Protein AF-A0A0M9B5Q8-F1 (afdb_monomer)

Structure (mmCIF, N/CA/C/O backbone):
data_AF-A0A0M9B5Q8-F1
#
_entry.id   AF-A0A0M9B5Q8-F1
#
loop_
_atom_site.group_PDB
_atom_site.id
_atom_site.type_symbol
_atom_site.label_atom_id
_atom_site.label_alt_id
_atom_site.label_comp_id
_atom_site.label_asym_id
_atom_site.label_entity_id
_atom_site.label_seq_id
_atom_site.pdbx_PDB_ins_code
_atom_site.Cartn_x
_atom_site.Cartn_y
_atom_site.Cartn_z
_atom_site.occupancy
_atom_site.B_iso_or_equiv
_atom_site.a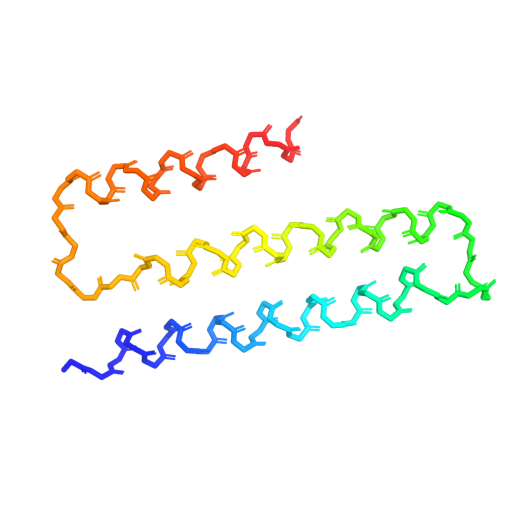uth_seq_id
_atom_site.auth_comp_id
_atom_site.auth_asym_id
_atom_site.auth_atom_id
_atom_site.pdbx_PDB_model_num
ATOM 1 N N . MET A 1 1 ? 22.047 -7.913 -9.480 1.00 59.09 1 MET A N 1
ATOM 2 C CA . MET A 1 1 ? 20.614 -7.564 -9.572 1.00 59.09 1 MET A CA 1
ATOM 3 C C . MET A 1 1 ? 19.894 -8.213 -8.387 1.00 59.09 1 MET A C 1
ATOM 5 O O . MET A 1 1 ? 19.204 -9.202 -8.549 1.00 59.09 1 MET A O 1
ATOM 9 N N . HIS A 1 2 ? 20.237 -7.779 -7.169 1.00 78.19 2 HIS A N 1
ATOM 10 C CA . HIS A 1 2 ? 19.697 -8.363 -5.927 1.00 78.19 2 HIS A CA 1
ATOM 11 C C . HIS A 1 2 ? 19.268 -7.287 -4.931 1.00 78.19 2 HIS A C 1
ATOM 13 O O . HIS A 1 2 ? 18.372 -7.517 -4.131 1.00 78.19 2 HIS A O 1
ATOM 19 N N . ILE A 1 3 ? 19.910 -6.115 -4.956 1.00 87.94 3 ILE A N 1
ATOM 20 C CA . ILE A 1 3 ? 19.607 -5.019 -4.030 1.00 87.94 3 ILE A CA 1
ATOM 21 C C . ILE A 1 3 ? 18.237 -4.408 -4.344 1.00 87.94 3 ILE A C 1
ATOM 23 O O . ILE A 1 3 ? 17.440 -4.216 -3.435 1.00 87.94 3 ILE A O 1
ATOM 27 N N . PHE A 1 4 ? 17.936 -4.171 -5.626 1.00 88.62 4 PHE A N 1
ATOM 28 C CA . PHE A 1 4 ? 16.639 -3.640 -6.046 1.00 88.62 4 PHE A CA 1
ATOM 29 C C . PHE A 1 4 ? 15.493 -4.566 -5.630 1.00 88.62 4 PHE A C 1
ATOM 31 O O . PHE A 1 4 ? 14.571 -4.134 -4.948 1.00 88.62 4 PHE A O 1
ATOM 38 N N . GLU A 1 5 ? 15.579 -5.854 -5.964 1.00 90.56 5 GLU A N 1
ATOM 39 C CA . GLU A 1 5 ? 14.562 -6.840 -5.599 1.00 90.56 5 GLU A CA 1
ATOM 40 C C . GLU A 1 5 ? 14.419 -6.983 -4.083 1.00 90.56 5 GLU A C 1
ATOM 42 O O . GLU A 1 5 ? 13.299 -7.092 -3.587 1.00 90.56 5 GLU A O 1
ATOM 47 N N 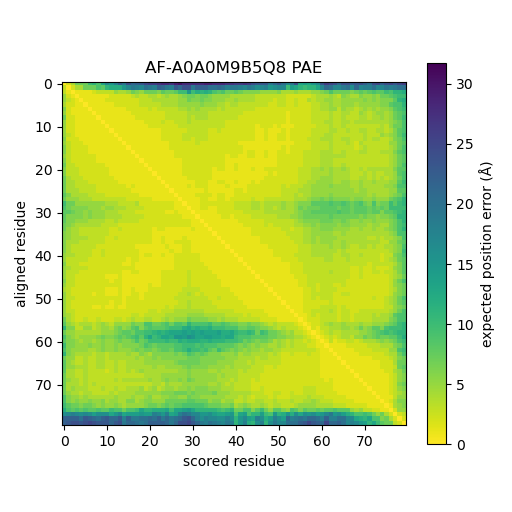. ARG A 1 6 ? 15.530 -6.935 -3.332 1.00 92.50 6 ARG A N 1
ATOM 48 C CA . ARG A 1 6 ? 15.498 -6.933 -1.862 1.00 92.50 6 ARG A CA 1
ATOM 49 C C . ARG A 1 6 ? 14.773 -5.710 -1.315 1.00 92.50 6 ARG A C 1
ATOM 51 O O . ARG A 1 6 ? 13.950 -5.872 -0.425 1.00 92.50 6 ARG A O 1
ATOM 58 N N . HIS A 1 7 ? 15.033 -4.518 -1.850 1.00 93.50 7 HIS A N 1
ATOM 59 C CA . HIS A 1 7 ? 14.347 -3.299 -1.417 1.00 93.50 7 HIS A CA 1
ATOM 60 C C . HIS A 1 7 ? 12.852 -3.341 -1.746 1.00 93.50 7 HIS A C 1
ATOM 62 O O . HIS A 1 7 ? 12.042 -3.051 -0.873 1.00 93.50 7 HIS A O 1
ATOM 68 N N . ILE A 1 8 ? 12.470 -3.767 -2.955 1.00 93.62 8 ILE A N 1
ATOM 69 C CA . ILE A 1 8 ? 11.053 -3.917 -3.321 1.00 93.62 8 ILE A CA 1
ATOM 70 C C . ILE A 1 8 ? 10.365 -4.953 -2.428 1.00 93.62 8 ILE A C 1
ATOM 72 O O . ILE A 1 8 ? 9.258 -4.713 -1.957 1.00 93.62 8 ILE A O 1
ATOM 76 N N . THR A 1 9 ? 11.033 -6.069 -2.133 1.00 94.31 9 THR A N 1
ATOM 77 C CA . THR A 1 9 ? 10.502 -7.093 -1.222 1.00 94.31 9 THR A CA 1
ATOM 78 C C . THR A 1 9 ? 10.324 -6.545 0.193 1.00 94.31 9 THR A C 1
ATOM 80 O O . THR A 1 9 ? 9.271 -6.748 0.784 1.00 94.31 9 THR A O 1
ATOM 83 N N . ALA A 1 10 ? 11.311 -5.816 0.721 1.00 96.19 10 ALA A N 1
ATOM 84 C CA . ALA A 1 10 ? 11.233 -5.214 2.050 1.00 96.19 10 ALA A CA 1
ATOM 85 C C . ALA A 1 10 ? 10.088 -4.194 2.151 1.00 96.19 10 ALA A C 1
ATOM 87 O O . ALA A 1 10 ? 9.282 -4.279 3.074 1.00 96.19 10 ALA A O 1
ATOM 88 N N . LEU A 1 11 ? 9.961 -3.296 1.168 1.00 95.94 11 LEU A N 1
ATOM 89 C CA . LEU A 1 11 ? 8.863 -2.325 1.107 1.00 95.94 11 LEU A CA 1
ATOM 90 C C . LEU A 1 11 ? 7.499 -3.016 1.012 1.00 95.94 11 LEU A C 1
ATOM 92 O O . LEU A 1 11 ? 6.541 -2.590 1.650 1.00 95.94 11 LEU A O 1
ATOM 96 N N . ARG A 1 12 ? 7.406 -4.108 0.246 1.00 96.94 12 ARG A N 1
ATOM 97 C CA . ARG A 1 12 ? 6.176 -4.897 0.125 1.00 96.94 12 ARG A CA 1
ATOM 98 C C . ARG A 1 12 ? 5.796 -5.554 1.450 1.00 96.94 12 ARG A C 1
ATOM 100 O O . ARG A 1 12 ? 4.625 -5.518 1.809 1.00 96.94 12 ARG A O 1
ATOM 107 N N . SER A 1 13 ? 6.760 -6.114 2.184 1.00 97.50 13 SER A N 1
ATOM 108 C CA . SER A 1 13 ? 6.515 -6.664 3.524 1.00 97.50 13 SER A CA 1
ATOM 109 C C . SER A 1 13 ? 6.010 -5.590 4.485 1.00 97.50 13 SER A C 1
ATOM 111 O O . SER A 1 13 ? 4.998 -5.801 5.142 1.00 97.50 13 SER A O 1
ATOM 113 N N . GLN A 1 14 ? 6.644 -4.414 4.499 1.00 97.06 14 GLN A N 1
ATOM 114 C CA . GLN A 1 14 ? 6.215 -3.289 5.336 1.00 97.06 14 GLN A CA 1
ATOM 115 C C . GLN A 1 14 ? 4.796 -2.821 4.987 1.00 97.06 14 GLN A C 1
ATOM 117 O O . GLN A 1 14 ? 3.957 -2.671 5.869 1.00 97.06 14 GLN A O 1
ATOM 122 N N . ALA A 1 15 ? 4.488 -2.646 3.700 1.00 96.81 15 ALA A N 1
ATOM 123 C CA . ALA A 1 15 ? 3.150 -2.245 3.269 1.00 96.81 15 ALA A CA 1
ATOM 124 C C . ALA A 1 15 ? 2.086 -3.308 3.605 1.00 96.81 15 ALA A C 1
ATOM 126 O O . ALA A 1 15 ? 0.953 -2.967 3.936 1.00 96.81 15 ALA A O 1
ATOM 127 N N . LEU A 1 16 ? 2.445 -4.596 3.571 1.00 98.12 16 LEU A N 1
ATOM 128 C CA . LEU A 1 16 ? 1.553 -5.685 3.969 1.00 98.12 16 LEU A CA 1
ATOM 129 C C . LEU A 1 16 ? 1.295 -5.711 5.481 1.00 98.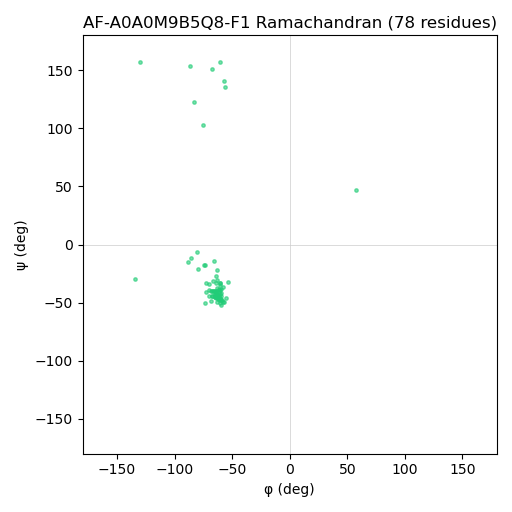12 16 LEU A C 1
ATOM 131 O O . LEU A 1 16 ? 0.164 -5.961 5.900 1.00 98.12 16 LEU A O 1
ATOM 135 N N . GLU A 1 17 ? 2.315 -5.443 6.296 1.00 98.00 17 GLU A N 1
ATOM 136 C CA . GLU A 1 17 ? 2.172 -5.300 7.748 1.00 98.00 17 GLU A CA 1
ATOM 137 C C . GLU A 1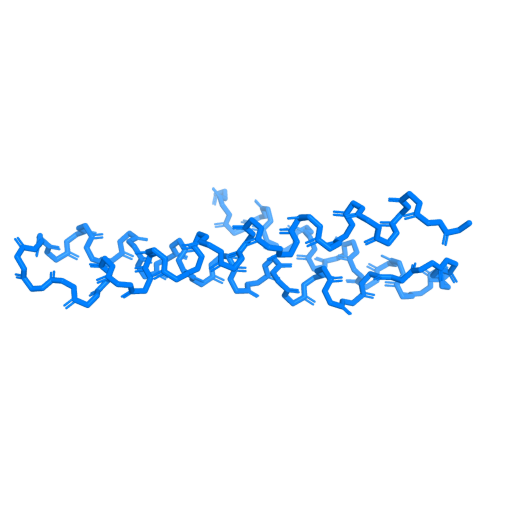 17 ? 1.222 -4.148 8.089 1.00 98.00 17 GLU A C 1
ATOM 139 O O . GLU A 1 17 ? 0.271 -4.347 8.846 1.00 98.00 17 GLU A O 1
ATOM 144 N N . VAL A 1 18 ? 1.413 -2.981 7.463 1.00 96.94 18 VAL A N 1
ATOM 145 C CA . VAL A 1 18 ? 0.535 -1.811 7.633 1.00 96.94 18 VAL A CA 1
ATOM 146 C C . VAL A 1 18 ? -0.895 -2.128 7.198 1.00 96.94 18 VAL A C 1
ATOM 148 O O . VAL A 1 18 ? -1.833 -1.856 7.946 1.00 96.94 18 VAL A O 1
ATOM 151 N N . LEU A 1 19 ? -1.076 -2.758 6.031 1.00 98.25 19 LEU A N 1
ATOM 152 C CA . LEU A 1 19 ? -2.395 -3.173 5.548 1.00 98.25 19 LEU A CA 1
ATOM 153 C C . LEU A 1 19 ? -3.090 -4.096 6.556 1.00 98.25 19 LEU A C 1
ATOM 155 O O . LEU A 1 19 ? -4.243 -3.869 6.910 1.00 98.25 19 LEU A O 1
ATOM 159 N N . THR A 1 20 ? -2.389 -5.123 7.034 1.00 98.25 20 THR A N 1
ATOM 160 C CA . THR A 1 20 ? -2.959 -6.126 7.945 1.00 98.25 20 THR A CA 1
ATOM 161 C C . THR A 1 20 ? -3.330 -5.505 9.291 1.00 98.25 20 THR A C 1
ATOM 163 O O . THR A 1 20 ? -4.420 -5.754 9.808 1.00 98.25 20 THR A O 1
ATOM 166 N N . ALA A 1 21 ? -2.455 -4.664 9.847 1.00 98.12 21 ALA A N 1
ATOM 167 C CA . ALA A 1 21 ? -2.701 -3.968 11.105 1.00 98.12 21 ALA A CA 1
ATOM 168 C C . ALA A 1 21 ? -3.925 -3.046 11.011 1.00 98.12 21 ALA A C 1
ATOM 170 O O . ALA A 1 21 ? -4.790 -3.069 11.888 1.00 98.12 21 ALA A O 1
ATOM 171 N N . ASN A 1 22 ? -4.043 -2.289 9.920 1.00 98.31 22 ASN A N 1
ATOM 172 C CA . ASN A 1 22 ? -5.164 -1.382 9.707 1.00 98.31 22 ASN A CA 1
ATOM 173 C C . ASN A 1 22 ? -6.473 -2.110 9.378 1.00 98.31 22 ASN A C 1
ATOM 175 O O . ASN A 1 22 ? -7.526 -1.699 9.853 1.00 98.31 22 ASN A O 1
ATOM 179 N N . GLN A 1 23 ? -6.432 -3.249 8.683 1.00 98.19 23 GLN A N 1
ATOM 180 C CA . GLN A 1 23 ? -7.609 -4.108 8.510 1.00 98.19 23 GLN A CA 1
ATOM 181 C C . GLN A 1 23 ? -8.124 -4.662 9.841 1.00 98.19 23 GLN A C 1
ATOM 183 O O . GLN A 1 23 ? -9.331 -4.643 10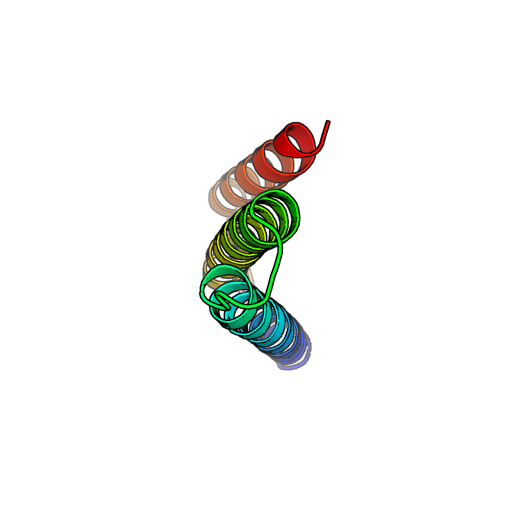.090 1.00 98.19 23 GLN A O 1
ATOM 188 N N . ALA A 1 24 ? -7.224 -5.122 10.714 1.00 98.06 24 ALA A N 1
ATOM 189 C CA . ALA A 1 24 ? -7.596 -5.577 12.051 1.00 98.06 24 ALA A CA 1
ATOM 190 C C . ALA A 1 24 ? -8.208 -4.433 12.872 1.00 98.06 24 ALA A C 1
ATOM 192 O O . ALA A 1 24 ? -9.266 -4.601 13.475 1.00 98.06 24 ALA A O 1
ATOM 193 N N . ARG A 1 25 ? -7.590 -3.247 12.827 1.00 97.50 25 ARG A N 1
ATOM 194 C CA . ARG A 1 25 ? -8.069 -2.045 13.518 1.00 97.50 25 ARG A CA 1
ATOM 195 C C . ARG A 1 25 ? -9.425 -1.567 12.987 1.00 97.50 25 ARG A C 1
ATOM 197 O O . ARG A 1 25 ? -10.303 -1.235 13.771 1.00 97.50 25 ARG A O 1
ATOM 204 N N . ALA A 1 26 ? -9.646 -1.593 11.676 1.00 97.31 26 ALA A N 1
ATOM 205 C CA . ALA A 1 26 ? -10.930 -1.242 11.067 1.00 97.31 26 ALA A CA 1
ATOM 206 C C . ALA A 1 26 ? -12.067 -2.195 11.489 1.00 97.31 26 ALA A C 1
ATOM 208 O O . ALA A 1 26 ? -13.224 -1.779 11.584 1.00 97.31 26 ALA A O 1
ATOM 209 N N . ALA A 1 27 ? -11.745 -3.460 11.774 1.00 97.31 27 ALA A N 1
ATOM 210 C CA . ALA A 1 27 ? -12.694 -4.465 12.249 1.00 97.31 27 ALA A CA 1
ATOM 211 C C . ALA A 1 27 ? -12.903 -4.462 13.778 1.00 97.31 27 ALA A C 1
ATOM 213 O O . ALA A 1 27 ? -13.837 -5.105 14.264 1.00 97.31 27 ALA A O 1
ATOM 214 N N . ASP A 1 28 ? -12.071 -3.747 14.540 1.00 97.69 28 ASP A N 1
ATOM 215 C CA . ASP A 1 28 ? -12.112 -3.737 16.002 1.00 97.69 28 ASP A CA 1
ATOM 216 C C . ASP A 1 28 ? -13.287 -2.904 16.535 1.00 97.69 28 ASP A C 1
ATOM 218 O O . ASP A 1 28 ? -13.259 -1.674 16.578 1.00 97.69 28 ASP A O 1
ATOM 222 N N . GLN A 1 29 ? -14.338 -3.592 16.983 1.00 96.25 29 GLN A N 1
ATOM 223 C CA . GLN A 1 29 ? -15.556 -2.970 17.507 1.00 96.25 29 GLN A CA 1
ATOM 224 C C . GLN A 1 29 ? -15.350 -2.190 18.813 1.00 96.25 29 GLN A C 1
ATOM 226 O O . GLN A 1 29 ? -16.233 -1.418 19.186 1.00 96.25 29 GLN A O 1
ATOM 231 N N . SER A 1 30 ? -14.220 -2.371 19.505 1.00 97.81 30 SER A N 1
ATOM 232 C CA . SER A 1 30 ? -13.889 -1.585 20.697 1.00 97.81 30 SER A CA 1
ATOM 233 C C . SER A 1 30 ? -13.478 -0.146 20.365 1.00 97.81 30 SER A C 1
ATOM 235 O O . SER A 1 30 ? -13.527 0.724 21.236 1.00 97.81 30 SER A O 1
ATOM 237 N N . LEU A 1 31 ? -13.123 0.127 19.106 1.00 97.00 31 LEU A N 1
ATOM 238 C CA . LEU A 1 31 ? -12.716 1.445 18.635 1.00 97.00 31 LEU A CA 1
ATOM 239 C C . LEU A 1 31 ? -13.898 2.315 18.216 1.00 97.00 31 LEU A C 1
ATOM 241 O O . LEU A 1 31 ? -14.946 1.846 17.750 1.00 97.00 31 LEU A O 1
ATOM 245 N N . SER A 1 32 ? -13.686 3.629 18.315 1.00 98.00 32 SER A N 1
ATOM 246 C CA . SER A 1 32 ? -14.650 4.604 17.824 1.00 98.00 32 SER A CA 1
ATOM 247 C C . SER A 1 32 ? -14.881 4.442 16.317 1.00 98.00 32 SER A C 1
ATOM 249 O O . SER A 1 32 ? -14.051 3.906 15.578 1.00 98.00 32 SER A O 1
ATOM 251 N N . LEU A 1 33 ? -16.032 4.916 15.834 1.00 96.81 33 LEU A N 1
ATOM 252 C CA . LEU A 1 33 ? -16.316 4.906 14.398 1.00 96.81 33 LEU A CA 1
ATOM 253 C C . LEU A 1 33 ? -15.275 5.721 13.613 1.00 96.81 33 LEU A C 1
ATOM 255 O O . LEU A 1 33 ? -14.871 5.292 12.537 1.00 96.81 33 LEU A O 1
ATOM 259 N N . ALA A 1 34 ? -14.824 6.851 14.164 1.00 97.25 34 ALA A N 1
ATOM 260 C CA . ALA A 1 34 ? -13.805 7.691 13.543 1.00 97.25 34 ALA A CA 1
ATOM 261 C C . ALA A 1 34 ? -12.465 6.949 13.424 1.00 97.25 34 ALA A C 1
ATOM 263 O O . ALA A 1 34 ? -11.886 6.904 12.343 1.00 97.25 34 ALA A O 1
ATOM 264 N N . ASP A 1 35 ? -12.019 6.278 14.490 1.00 97.38 35 ASP A N 1
ATOM 265 C CA . ASP A 1 35 ? -10.769 5.507 14.475 1.00 97.38 35 ASP A CA 1
ATOM 266 C C . ASP A 1 35 ? -10.809 4.346 13.475 1.00 97.38 35 ASP A C 1
ATOM 268 O O . ASP A 1 35 ? -9.815 4.061 12.808 1.00 97.38 35 ASP A O 1
ATOM 272 N N . ARG A 1 36 ? -11.962 3.678 13.343 1.00 97.62 36 ARG A N 1
ATOM 273 C CA . ARG A 1 36 ? -12.152 2.615 12.346 1.00 97.62 36 ARG A CA 1
ATOM 274 C C . ARG A 1 36 ? -12.196 3.147 10.916 1.00 97.62 36 ARG A C 1
ATOM 276 O O . ARG A 1 36 ? -11.736 2.461 10.006 1.00 97.62 36 ARG A O 1
ATOM 283 N N . GLN A 1 37 ? -12.743 4.345 10.706 1.00 97.25 37 GLN A N 1
ATOM 284 C CA . GLN A 1 37 ? -12.737 5.003 9.397 1.00 97.25 37 GLN A CA 1
ATOM 285 C C . GLN A 1 37 ? -11.321 5.400 8.980 1.00 97.25 37 GLN A C 1
ATOM 287 O O . GLN A 1 37 ? -10.939 5.104 7.852 1.00 97.25 37 GLN A O 1
ATOM 292 N N . VAL A 1 38 ? -10.528 5.967 9.895 1.00 96.44 38 VAL A N 1
ATOM 293 C CA . VAL A 1 38 ? -9.102 6.249 9.657 1.00 96.44 38 VAL A CA 1
ATOM 294 C C . VAL A 1 38 ? -8.359 4.960 9.312 1.00 96.44 38 VAL A C 1
ATOM 296 O O . VAL A 1 38 ? -7.739 4.876 8.263 1.00 96.44 38 VAL A O 1
ATOM 299 N N . ALA A 1 39 ? -8.533 3.898 10.103 1.00 97.19 39 ALA A N 1
ATOM 300 C CA . ALA A 1 39 ? -7.913 2.607 9.807 1.00 97.19 39 ALA A CA 1
ATOM 301 C C . ALA A 1 39 ? -8.357 2.016 8.453 1.00 97.19 39 ALA A C 1
ATOM 303 O O . ALA A 1 39 ? -7.583 1.346 7.777 1.00 97.19 39 ALA A O 1
ATOM 304 N N . THR A 1 40 ? -9.600 2.257 8.027 1.00 97.44 40 THR A N 1
ATOM 305 C CA . THR A 1 40 ? -10.069 1.831 6.698 1.00 97.44 40 THR A CA 1
ATOM 306 C C . THR A 1 40 ? -9.352 2.605 5.594 1.00 97.44 40 THR A C 1
ATOM 308 O O . THR A 1 40 ? -8.900 1.990 4.631 1.00 97.44 40 THR A O 1
ATOM 311 N N . PHE A 1 41 ? -9.207 3.923 5.748 1.00 95.25 41 PHE A N 1
ATOM 312 C CA . PHE A 1 41 ? -8.473 4.771 4.811 1.00 95.25 41 PHE A CA 1
ATOM 313 C C . PHE A 1 41 ? -6.999 4.351 4.709 1.00 95.25 41 PHE A C 1
ATOM 315 O O . PHE A 1 41 ? -6.526 4.043 3.617 1.00 95.25 41 PHE A O 1
ATOM 322 N N . ASP A 1 42 ? -6.318 4.197 5.846 1.00 95.69 42 ASP A N 1
ATOM 323 C CA . ASP A 1 42 ? -4.914 3.771 5.901 1.00 95.69 42 ASP A CA 1
ATOM 324 C C . ASP A 1 42 ? -4.717 2.375 5.271 1.00 95.69 42 ASP A C 1
ATOM 326 O O . ASP A 1 42 ? -3.704 2.089 4.625 1.00 95.69 42 ASP A O 1
ATOM 330 N N . ALA A 1 43 ? -5.698 1.475 5.424 1.00 97.31 43 ALA A N 1
ATOM 331 C CA . ALA A 1 43 ? -5.690 0.173 4.760 1.00 97.31 43 ALA A CA 1
ATOM 332 C C . ALA A 1 43 ? -5.840 0.296 3.231 1.00 97.31 43 ALA A C 1
ATOM 334 O O . ALA A 1 43 ? -5.181 -0.434 2.485 1.00 97.31 43 ALA A O 1
ATOM 335 N N . GLU A 1 44 ? -6.694 1.191 2.733 1.00 95.88 44 GLU A N 1
ATOM 336 C CA . GLU A 1 44 ? -6.836 1.433 1.293 1.00 95.88 44 GLU A CA 1
ATOM 337 C C . GLU A 1 44 ? -5.563 2.025 0.685 1.00 95.88 44 GLU A C 1
ATOM 339 O O . GLU A 1 44 ? -5.130 1.579 -0.385 1.00 95.88 44 GLU A O 1
ATOM 344 N N . GLU A 1 45 ? -4.918 2.947 1.394 1.00 94.50 45 GLU A N 1
ATOM 345 C CA . GLU A 1 45 ? -3.652 3.546 0.987 1.00 94.50 45 GLU A CA 1
ATOM 346 C C . GLU A 1 45 ? -2.536 2.492 0.909 1.00 94.50 45 GLU A C 1
ATOM 348 O O . GLU A 1 45 ? -1.901 2.317 -0.138 1.00 94.50 45 GLU A O 1
ATOM 353 N N . ALA A 1 46 ? -2.372 1.678 1.958 1.00 96.31 46 ALA A N 1
ATOM 354 C CA . ALA A 1 46 ? -1.408 0.578 1.972 1.00 96.31 46 ALA A CA 1
ATOM 355 C C . ALA A 1 46 ? -1.656 -0.419 0.823 1.00 96.31 46 ALA A C 1
ATOM 357 O O . ALA A 1 46 ? -0.713 -0.915 0.193 1.00 96.31 46 ALA A O 1
ATOM 358 N N . ARG A 1 47 ? -2.926 -0.676 0.476 1.00 96.94 47 ARG A N 1
ATOM 359 C CA . ARG A 1 47 ? -3.291 -1.509 -0.681 1.00 96.94 47 ARG A CA 1
ATOM 360 C C . ARG A 1 47 ? -2.894 -0.862 -2.009 1.00 96.94 47 ARG A C 1
ATOM 362 O O . ARG A 1 47 ? -2.429 -1.564 -2.912 1.00 96.94 47 ARG A O 1
ATOM 369 N N . ALA A 1 48 ? -3.062 0.451 -2.152 1.00 95.19 48 ALA A N 1
ATOM 370 C CA . ALA A 1 48 ? -2.643 1.184 -3.343 1.00 95.19 48 ALA A CA 1
ATOM 371 C C . ALA A 1 48 ? -1.115 1.148 -3.516 1.00 95.19 48 ALA A C 1
ATOM 373 O O . ALA A 1 48 ? -0.631 0.856 -4.619 1.00 95.19 48 ALA A O 1
ATOM 374 N N . VAL A 1 49 ? -0.366 1.343 -2.425 1.00 95.31 49 VAL A N 1
ATOM 375 C CA . VAL A 1 49 ? 1.101 1.228 -2.382 1.00 95.31 49 VAL A CA 1
ATOM 376 C C . VAL A 1 49 ? 1.557 -0.172 -2.794 1.00 95.31 49 VAL A C 1
ATOM 378 O O . VAL A 1 49 ? 2.406 -0.295 -3.679 1.00 95.31 49 VAL A O 1
ATOM 381 N N . LEU A 1 50 ? 0.958 -1.235 -2.247 1.00 96.44 50 LEU A N 1
ATOM 382 C CA . LEU A 1 50 ? 1.256 -2.617 -2.653 1.00 96.44 50 LEU A CA 1
ATOM 383 C C . LEU A 1 50 ? 1.069 -2.818 -4.161 1.00 96.44 50 LEU A C 1
ATOM 385 O O . LEU A 1 50 ? 1.954 -3.343 -4.835 1.00 96.44 50 LEU A O 1
ATOM 389 N N . GLY A 1 51 ? -0.036 -2.321 -4.720 1.00 95.00 51 GLY A N 1
ATOM 390 C CA . GLY A 1 51 ? -0.289 -2.412 -6.156 1.00 95.00 51 GLY A CA 1
ATOM 391 C C . GLY A 1 51 ? 0.718 -1.635 -7.014 1.00 95.00 51 GLY A C 1
ATOM 392 O O . GLY A 1 51 ? 0.900 -1.967 -8.192 1.00 95.00 51 GLY A O 1
ATOM 393 N N . ILE A 1 52 ? 1.333 -0.574 -6.485 1.00 94.56 52 ILE A N 1
ATOM 394 C CA . ILE A 1 52 ? 2.426 0.154 -7.146 1.00 94.56 52 ILE A CA 1
ATOM 395 C C . ILE A 1 52 ? 3.701 -0.688 -7.091 1.00 94.56 52 ILE A C 1
ATOM 397 O O . ILE A 1 52 ? 4.302 -0.926 -8.140 1.00 94.56 52 ILE A O 1
ATOM 401 N N . LEU A 1 53 ? 4.073 -1.191 -5.911 1.00 93.94 53 LEU A N 1
ATOM 402 C CA . LEU A 1 53 ? 5.272 -2.008 -5.706 1.00 93.94 53 LEU A CA 1
ATOM 403 C C . LEU A 1 53 ? 5.255 -3.285 -6.555 1.00 93.94 53 LEU A C 1
ATOM 405 O O . LEU A 1 53 ? 6.250 -3.587 -7.208 1.00 93.94 53 LEU A O 1
ATOM 409 N N . ASP A 1 54 ? 4.113 -3.968 -6.655 1.00 92.56 54 ASP A N 1
ATOM 410 C CA . ASP A 1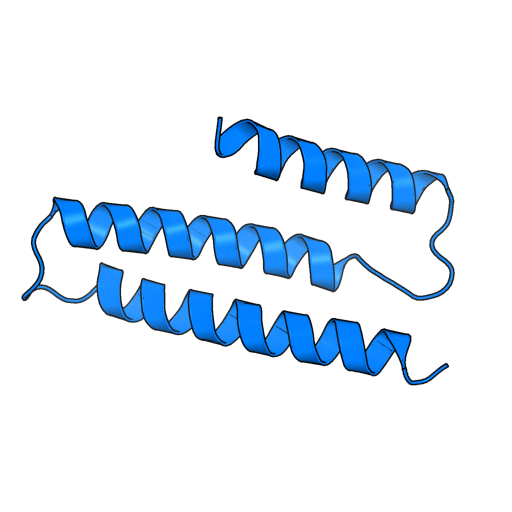 54 ? 3.944 -5.161 -7.501 1.00 92.56 54 ASP A CA 1
ATOM 411 C C . ASP A 1 54 ? 4.139 -4.860 -9.005 1.00 92.56 54 ASP A C 1
ATOM 413 O O . ASP A 1 54 ? 4.440 -5.749 -9.806 1.00 92.56 54 ASP A O 1
ATOM 417 N N . SER A 1 55 ? 3.984 -3.595 -9.411 1.00 90.62 55 SER A N 1
ATOM 418 C CA . SER A 1 55 ? 4.194 -3.147 -10.795 1.00 90.62 55 SER A CA 1
ATOM 419 C C . SER A 1 55 ? 5.641 -2.733 -11.086 1.00 90.62 55 SER A C 1
ATOM 421 O O . SER A 1 55 ? 6.012 -2.596 -12.255 1.00 90.62 55 SER A O 1
ATOM 423 N N . VAL A 1 56 ? 6.458 -2.519 -10.053 1.00 90.69 56 VAL A N 1
ATOM 424 C CA . VAL A 1 56 ? 7.838 -2.041 -10.169 1.00 90.69 56 VAL A CA 1
ATOM 425 C C . VAL A 1 56 ? 8.775 -3.216 -10.460 1.00 90.69 56 VAL A C 1
ATOM 427 O O . VAL A 1 56 ? 8.841 -4.190 -9.717 1.00 90.69 56 VAL A O 1
ATOM 430 N N . LYS A 1 57 ? 9.516 -3.132 -11.570 1.00 87.19 57 LYS A N 1
ATOM 431 C CA . LYS A 1 57 ? 10.421 -4.191 -12.045 1.00 87.19 57 LYS A CA 1
ATOM 432 C C . LYS A 1 57 ? 11.810 -3.635 -12.358 1.00 87.19 57 LYS A C 1
ATOM 434 O O . LYS A 1 57 ? 11.929 -2.448 -12.672 1.00 87.19 57 LYS A O 1
ATOM 439 N N . PRO A 1 58 ? 12.857 -4.478 -12.345 1.00 83.00 58 PRO A N 1
ATOM 440 C CA . PRO A 1 58 ? 14.135 -4.101 -12.930 1.00 83.00 58 PRO A CA 1
ATOM 441 C C . PRO A 1 58 ? 13.946 -3.734 -14.408 1.00 83.00 58 PRO A C 1
ATOM 443 O O . PRO A 1 58 ? 13.192 -4.397 -15.120 1.00 83.00 58 PRO A O 1
ATOM 446 N N . ASN A 1 59 ? 14.647 -2.699 -14.878 1.00 84.12 59 ASN A N 1
ATOM 447 C CA . ASN A 1 59 ? 14.668 -2.286 -16.289 1.00 84.12 59 ASN A CA 1
ATOM 448 C C . ASN A 1 59 ? 13.280 -1.962 -16.887 1.00 84.12 59 ASN A C 1
ATOM 450 O O . ASN A 1 59 ? 12.940 -2.403 -17.987 1.00 84.12 59 ASN A O 1
ATOM 454 N N . LEU A 1 60 ? 12.468 -1.180 -16.166 1.00 87.00 60 LEU A N 1
ATOM 455 C CA . LEU A 1 60 ? 11.179 -0.682 -16.658 1.00 87.00 60 LEU A CA 1
ATOM 456 C C . LEU A 1 60 ? 11.328 0.088 -17.976 1.00 87.00 60 LEU A C 1
ATOM 458 O O . LEU A 1 60 ? 12.182 0.965 -18.117 1.00 87.00 60 LEU A O 1
ATOM 462 N N . ARG A 1 61 ? 10.435 -0.186 -18.933 1.00 92.12 61 ARG A N 1
ATOM 463 C CA . ARG A 1 61 ? 10.343 0.620 -20.154 1.00 92.12 61 ARG A CA 1
ATOM 464 C C . ARG A 1 61 ? 9.844 2.028 -19.805 1.00 92.12 61 ARG A C 1
ATOM 466 O O . ARG A 1 61 ? 9.026 2.167 -18.893 1.00 92.12 61 ARG A O 1
ATOM 473 N N . PRO A 1 62 ? 10.223 3.070 -20.569 1.00 92.00 62 PRO A N 1
ATOM 474 C CA . PRO A 1 62 ? 9.808 4.447 -20.285 1.00 92.00 62 PRO A CA 1
ATOM 475 C C . PRO A 1 62 ? 8.290 4.652 -20.154 1.00 92.00 62 PRO A C 1
ATOM 477 O O . PRO A 1 62 ? 7.850 5.505 -19.387 1.00 92.00 62 PRO A O 1
ATOM 480 N N . ASN A 1 63 ? 7.480 3.880 -20.887 1.00 91.75 63 ASN A N 1
ATOM 481 C CA . ASN A 1 63 ? 6.018 3.958 -20.800 1.00 91.75 63 ASN A CA 1
ATOM 482 C C . ASN A 1 63 ? 5.477 3.347 -19.498 1.00 91.75 63 ASN A C 1
ATOM 484 O O . ASN A 1 63 ? 4.590 3.927 -18.875 1.00 91.75 63 ASN A O 1
ATOM 488 N N . ASP A 1 64 ? 6.034 2.217 -19.054 1.00 90.00 64 ASP A N 1
ATOM 489 C CA . ASP A 1 64 ? 5.638 1.589 -17.791 1.00 90.00 64 ASP A CA 1
ATOM 490 C C . ASP A 1 64 ? 6.058 2.453 -16.597 1.00 90.00 64 ASP A C 1
ATOM 492 O O . ASP A 1 64 ? 5.267 2.651 -15.676 1.00 90.00 64 ASP A O 1
ATOM 496 N N . ALA A 1 65 ? 7.256 3.046 -16.656 1.00 92.12 65 ALA A N 1
ATOM 497 C CA . ALA A 1 65 ? 7.727 4.004 -15.660 1.00 92.12 65 ALA A CA 1
ATOM 498 C C . ALA A 1 65 ? 6.802 5.230 -15.561 1.00 92.12 65 ALA A C 1
ATOM 500 O O . ALA A 1 65 ? 6.421 5.620 -14.461 1.00 92.12 65 ALA A O 1
ATOM 501 N N . ARG A 1 66 ? 6.364 5.794 -16.699 1.00 93.50 66 ARG A N 1
ATOM 502 C CA . ARG A 1 66 ? 5.392 6.903 -16.724 1.00 93.50 66 ARG A CA 1
ATOM 503 C C . ARG A 1 66 ? 4.053 6.525 -16.095 1.00 93.50 66 ARG A C 1
ATOM 505 O O . ARG A 1 66 ? 3.507 7.311 -15.327 1.00 93.50 66 ARG A O 1
ATOM 512 N N . ARG A 1 67 ? 3.537 5.324 -16.376 1.00 93.19 67 ARG A N 1
ATOM 513 C CA . ARG A 1 67 ? 2.286 4.837 -15.772 1.00 93.19 67 ARG A CA 1
ATOM 514 C C . ARG A 1 67 ? 2.416 4.668 -14.258 1.00 93.19 67 ARG A C 1
ATOM 516 O O . ARG A 1 67 ? 1.501 5.033 -13.529 1.00 93.19 67 ARG A O 1
ATOM 523 N N . ILE A 1 68 ? 3.539 4.131 -13.783 1.00 92.56 68 ILE A N 1
ATOM 524 C CA . ILE A 1 68 ? 3.813 3.992 -12.346 1.00 92.56 68 ILE A CA 1
ATOM 525 C C . ILE A 1 68 ? 3.925 5.371 -11.686 1.00 92.56 68 ILE A C 1
ATOM 527 O O . ILE A 1 68 ? 3.281 5.603 -10.669 1.00 92.56 68 ILE A O 1
ATOM 531 N N . ALA A 1 69 ? 4.653 6.310 -12.295 1.00 93.31 69 ALA A N 1
ATOM 532 C CA . ALA A 1 69 ? 4.776 7.676 -11.790 1.00 93.31 69 ALA A CA 1
ATOM 533 C C . ALA A 1 69 ? 3.420 8.399 -11.710 1.00 93.31 69 ALA A C 1
ATOM 535 O O . ALA A 1 69 ? 3.158 9.095 -10.735 1.00 93.31 69 ALA A O 1
ATOM 536 N N . ALA A 1 70 ? 2.536 8.197 -12.693 1.00 93.44 70 ALA A N 1
ATOM 537 C CA . ALA A 1 70 ? 1.179 8.740 -12.657 1.00 93.44 70 ALA A CA 1
ATOM 538 C C . ALA A 1 70 ? 0.350 8.163 -11.498 1.00 93.44 70 ALA A C 1
ATOM 540 O O . ALA A 1 70 ? -0.368 8.905 -10.839 1.00 93.44 70 ALA A O 1
ATOM 541 N N . ARG A 1 71 ? 0.482 6.860 -11.211 1.00 93.06 71 ARG A N 1
ATOM 542 C CA . ARG A 1 71 ? -0.184 6.224 -10.061 1.00 93.06 71 ARG A CA 1
ATOM 543 C C . ARG A 1 71 ? 0.344 6.739 -8.724 1.00 93.06 71 ARG A C 1
ATOM 545 O O . ARG A 1 71 ? -0.453 6.964 -7.828 1.00 93.06 71 ARG A O 1
ATOM 552 N N . ILE A 1 72 ? 1.657 6.945 -8.606 1.00 92.06 72 ILE A N 1
ATOM 553 C CA . ILE A 1 72 ? 2.267 7.550 -7.412 1.00 92.06 72 ILE A CA 1
ATOM 554 C C . ILE A 1 72 ? 1.750 8.977 -7.224 1.00 92.06 72 ILE A C 1
ATOM 556 O O . ILE A 1 72 ? 1.346 9.336 -6.129 1.00 92.06 72 ILE A O 1
ATOM 560 N N . ARG A 1 73 ? 1.710 9.779 -8.295 1.00 92.44 73 ARG A N 1
ATOM 561 C CA . ARG A 1 73 ? 1.171 11.141 -8.234 1.00 92.44 73 ARG A C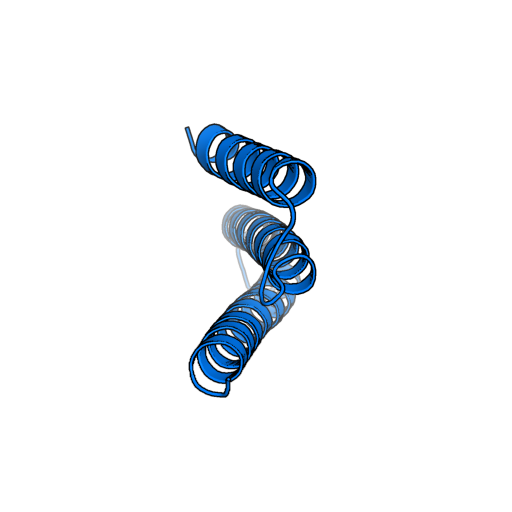A 1
ATOM 562 C C . ARG A 1 73 ? -0.291 11.155 -7.791 1.00 92.44 73 ARG A C 1
ATOM 564 O O . ARG A 1 73 ? -0.618 11.904 -6.889 1.00 92.44 73 ARG A O 1
ATOM 571 N N . ALA A 1 74 ? -1.128 10.305 -8.383 1.00 90.31 74 ALA A N 1
ATOM 572 C CA . ALA A 1 74 ? -2.536 10.209 -8.009 1.00 90.31 74 ALA A CA 1
ATOM 573 C C . ALA A 1 74 ? -2.731 9.811 -6.537 1.00 90.31 74 ALA A C 1
ATOM 575 O O . ALA A 1 74 ? -3.687 10.256 -5.919 1.00 90.31 74 ALA A O 1
ATOM 576 N N . LEU A 1 75 ? -1.829 8.993 -5.981 1.00 88.56 75 LEU A N 1
ATOM 577 C CA . LEU A 1 75 ? -1.843 8.651 -4.559 1.00 88.56 75 LEU A CA 1
ATOM 578 C C . LEU A 1 75 ? -1.487 9.864 -3.687 1.00 88.56 75 LEU A C 1
ATOM 580 O O . LEU A 1 75 ? -2.231 10.187 -2.774 1.00 88.56 75 LEU A O 1
ATOM 584 N N . LEU A 1 76 ? -0.402 10.572 -4.012 1.00 86.81 76 LEU A N 1
ATOM 585 C CA . LEU A 1 76 ? 0.052 11.747 -3.253 1.00 86.81 76 LEU A CA 1
ATOM 586 C C . LEU A 1 76 ? -0.916 12.937 -3.347 1.00 86.81 76 LEU A C 1
ATOM 588 O O . LEU A 1 76 ? -1.020 13.73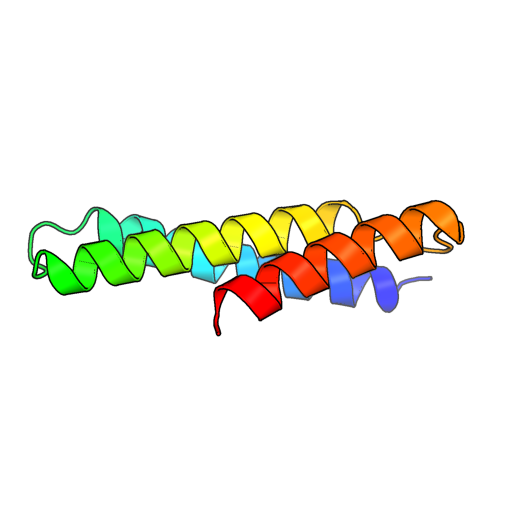1 -2.423 1.00 86.81 76 LEU A O 1
ATOM 592 N N . GLU A 1 77 ? -1.616 13.081 -4.471 1.00 86.94 77 GLU A N 1
ATOM 593 C CA . GLU A 1 77 ? -2.655 14.102 -4.650 1.00 86.94 77 GLU A CA 1
ATOM 594 C C . GLU A 1 77 ? -3.951 13.756 -3.901 1.00 86.94 77 GLU A C 1
ATOM 596 O O . GLU A 1 77 ? -4.770 14.641 -3.682 1.00 86.94 77 GLU A O 1
ATOM 601 N N . TRP A 1 78 ? -4.145 12.496 -3.500 1.00 69.88 78 TRP A N 1
ATOM 602 C CA . TRP A 1 78 ? -5.281 12.075 -2.675 1.00 69.88 78 TRP A CA 1
ATOM 603 C C . TRP A 1 78 ? -5.069 12.403 -1.185 1.00 69.88 78 TRP A C 1
ATOM 605 O O . TRP A 1 78 ? -6.037 12.537 -0.444 1.00 69.88 78 TRP A O 1
ATOM 615 N N . GLU A 1 79 ? -3.820 12.591 -0.750 1.00 56.22 79 GLU A N 1
ATOM 616 C CA . GLU A 1 79 ? -3.480 13.038 0.610 1.00 56.22 79 GLU A CA 1
ATOM 617 C C . GLU A 1 79 ? -3.616 14.567 0.818 1.00 56.22 79 GLU A C 1
ATOM 619 O O . GLU A 1 79 ? -3.440 15.039 1.943 1.00 56.22 79 GLU A O 1
ATOM 624 N N . GLY A 1 80 ? -3.886 15.343 -0.246 1.00 46.44 80 GLY A N 1
ATOM 625 C CA . GLY A 1 80 ? -3.883 16.819 -0.260 1.00 46.44 80 GLY A CA 1
ATOM 626 C C . GLY A 1 80 ? -5.235 17.502 -0.074 1.00 46.44 80 GLY A C 1
ATOM 627 O O . GLY A 1 80 ? -6.256 16.977 -0.569 1.00 46.44 80 GLY A O 1
#

Foldseek 3Di:
DVVVVVVLVVLLVVLVVLLVVLVVQLPDPVDDPVSNVVSVVSNVLSVLVNVLSVLDDPPDDPVSVVVSVVSVVVSVVVVD

Secondary structure (DSSP, 8-state):
--HHHHHHHHHHHHHHHHHHHHHHHHH-TTS-HHHHHHHHHHHHHHHHHHHHHTT--TT--HHHHHHHHHHHHHHHHHT-

Organism: Bradyrhizobium japonicum (NCBI:txid375)

Radius of gyration: 15.0 Å; Cα contacts (8 Å, |Δi|>4): 51; chains: 1; bounding box: 37×25×42 Å

Sequence (80 aa):
MHIFERHITALRSQALEVLTANQARAADQSLSLADRQVATFDAEEARAVLGILDSVKPN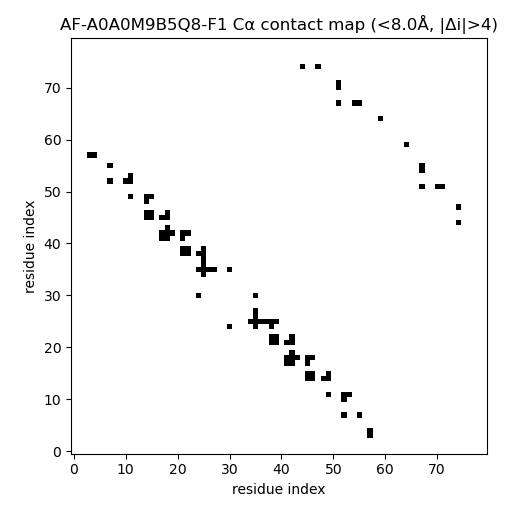LRPNDARRIAARIRALLEWEG

Solvent-accessible surface area (backbone atoms only — not comparable to full-atom values): 4442 Å² total; per-residue (Å²): 143,53,66,66,60,49,51,54,49,51,53,46,52,51,31,49,51,50,22,53,53,19,50,52,46,39,67,41,81,91,51,54,72,66,60,20,50,51,21,45,51,55,22,52,50,27,50,52,50,42,60,51,56,77,68,63,60,87,86,62,51,74,68,59,47,51,54,50,52,51,53,52,48,56,53,62,60,67,79,104

Mean predicted aligned error: 4.24 Å

Nearest PDB structures (foldseek):
  3d36-assembly1_B  TM=7.926E-01  e=4.457E-01  Geobacillus stearothermophilus 10
  3d36-assembly1_A  TM=8.006E-01  e=6.470E-01  Geobacillus stearothermophilus 10
  9had-assembly2_B  TM=5.731E-01  e=4.743E-01  Dermatophagoides farinae
  6x89-assembly1_4L  TM=6.882E-01  e=3.252E+00  Vigna radiata
  4atm-assembly1_A-2  TM=5.463E-01  e=6.052E+00  Homo sapiens

pLDDT: mean 92.27, std 9.03, range [46.44, 98.31]